Protein AF-A0A4R0XX39-F1 (afdb_monomer)

Mean predicted aligned error: 4.44 Å

Solvent-accessible surface area (backbone atoms only — not comparable to full-atom values): 5176 Å² total; per-residue (Å²): 86,64,40,38,46,46,78,50,72,50,103,90,46,65,39,35,40,40,34,41,96,90,51,72,48,52,42,38,95,84,37,86,47,60,42,76,66,38,49,50,52,51,52,52,53,52,57,75,70,50,61,91,85,60,59,57,45,80,48,65,70,86,83,62,81,49,69,66,58,51,51,53,54,49,55,54,47,54,50,35,50,55,55,53,74,75,101

Secondary structure (DSSP, 8-state):
-EEEEEEEEETTEEEEEEEETTEEEEESTT-SSSSHHHHHHHHHHHHHHS-TTPPPEEEE-TT---HHHHHHHHHHHHHHHHHHHT-

Structure (mmCIF, N/CA/C/O backbone):
data_AF-A0A4R0XX39-F1
#
_entry.id   AF-A0A4R0XX39-F1
#
loop_
_atom_site.group_PDB
_atom_site.id
_atom_site.type_symbol
_atom_site.label_atom_id
_atom_site.label_alt_id
_atom_site.label_comp_id
_atom_site.label_asym_id
_atom_site.label_entity_id
_atom_site.label_seq_id
_atom_site.pdbx_PDB_ins_code
_atom_site.Cartn_x
_atom_site.Cartn_y
_atom_site.Cartn_z
_atom_site.occupancy
_atom_site.B_iso_or_equiv
_atom_site.auth_seq_id
_atom_site.auth_comp_id
_atom_site.auth_asym_id
_atom_site.auth_atom_id
_atom_site.pdbx_PDB_model_num
ATOM 1 N N . MET A 1 1 ? -9.188 -5.365 8.587 1.00 86.88 1 MET A N 1
ATOM 2 C CA . MET A 1 1 ? -9.047 -4.801 7.222 1.00 86.88 1 MET A CA 1
ATOM 3 C C . MET A 1 1 ? -7.743 -5.227 6.545 1.00 86.88 1 MET A C 1
ATOM 5 O O . MET A 1 1 ? -6.782 -5.444 7.267 1.00 86.88 1 MET A O 1
ATOM 9 N N . THR A 1 2 ? -7.674 -5.335 5.206 1.00 91.56 2 THR A N 1
ATOM 10 C CA . THR A 1 2 ? -6.476 -5.853 4.496 1.00 91.56 2 THR A CA 1
ATOM 11 C C . THR A 1 2 ? -5.956 -4.895 3.421 1.00 91.56 2 THR A C 1
ATOM 13 O O . THR A 1 2 ? -6.708 -4.519 2.520 1.00 91.56 2 THR A O 1
ATOM 16 N N . ILE A 1 3 ? -4.665 -4.558 3.489 1.00 93.31 3 ILE A N 1
ATOM 17 C CA . ILE A 1 3 ? -3.902 -3.889 2.425 1.00 93.31 3 ILE A CA 1
ATOM 18 C C . ILE A 1 3 ? -3.227 -4.963 1.577 1.00 93.31 3 ILE A C 1
ATOM 20 O O . ILE A 1 3 ? -2.561 -5.832 2.128 1.00 93.31 3 ILE A O 1
ATOM 24 N N . LYS A 1 4 ? -3.362 -4.898 0.253 1.00 95.44 4 LYS A N 1
ATOM 25 C CA . LYS A 1 4 ? -2.691 -5.818 -0.675 1.00 95.44 4 LYS A CA 1
ATOM 26 C 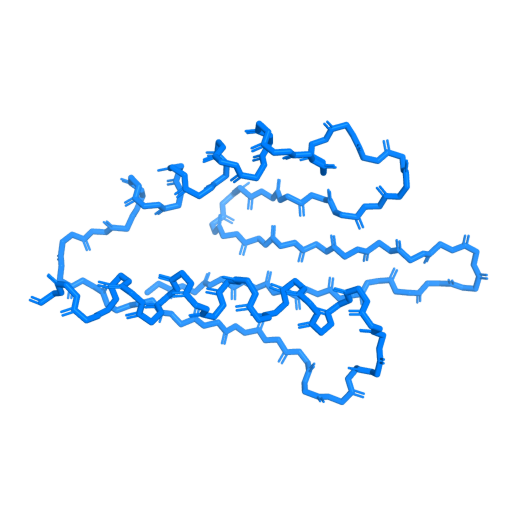C . LYS A 1 4 ? -1.612 -5.093 -1.459 1.00 95.44 4 LYS A C 1
ATOM 28 O O . LYS A 1 4 ? -1.924 -4.091 -2.105 1.00 95.44 4 LYS A O 1
ATOM 33 N N . ILE A 1 5 ? -0.391 -5.615 -1.450 1.00 95.06 5 ILE A N 1
ATOM 34 C CA . ILE A 1 5 ? 0.760 -5.049 -2.159 1.00 95.06 5 ILE A CA 1
ATOM 35 C C . ILE A 1 5 ? 1.240 -6.078 -3.179 1.00 95.06 5 ILE A C 1
ATOM 37 O O . ILE A 1 5 ? 1.809 -7.101 -2.818 1.00 95.06 5 ILE A O 1
ATOM 41 N N . ASN A 1 6 ? 1.021 -5.812 -4.464 1.00 93.69 6 ASN A N 1
ATOM 42 C CA . ASN A 1 6 ? 1.386 -6.735 -5.539 1.00 93.69 6 ASN A CA 1
ATOM 43 C C . ASN A 1 6 ? 2.425 -6.097 -6.451 1.00 93.69 6 ASN A C 1
ATOM 45 O O . ASN A 1 6 ? 2.238 -4.959 -6.875 1.00 93.69 6 ASN A O 1
ATOM 49 N N . ASN A 1 7 ? 3.473 -6.839 -6.799 1.00 90.00 7 ASN A N 1
ATOM 50 C CA . ASN A 1 7 ? 4.388 -6.447 -7.860 1.00 90.00 7 ASN A CA 1
ATOM 51 C C . ASN A 1 7 ? 3.955 -7.100 -9.176 1.00 90.00 7 ASN A C 1
ATOM 53 O O . ASN A 1 7 ? 3.857 -8.322 -9.283 1.00 90.00 7 ASN A O 1
ATOM 57 N N . LYS A 1 8 ? 3.695 -6.286 -10.192 1.00 83.94 8 LYS A N 1
ATOM 58 C CA . LYS A 1 8 ? 3.577 -6.723 -11.579 1.00 83.94 8 LYS A CA 1
ATOM 59 C C . LYS A 1 8 ? 4.856 -6.321 -12.294 1.00 83.94 8 LYS A C 1
ATOM 61 O O . LYS A 1 8 ? 4.929 -5.290 -12.960 1.00 83.94 8 LYS A O 1
ATOM 66 N N . SER A 1 9 ? 5.872 -7.158 -12.129 1.00 69.12 9 SER A N 1
ATOM 67 C CA . SER A 1 9 ? 7.111 -7.047 -12.885 1.00 69.12 9 SER A CA 1
ATOM 68 C C . SER A 1 9 ? 6.947 -7.767 -14.223 1.00 69.12 9 SER A C 1
ATOM 70 O O . SER A 1 9 ? 6.694 -8.970 -14.280 1.00 69.12 9 SER A O 1
ATOM 72 N N . THR A 1 10 ? 7.041 -7.014 -15.311 1.00 65.88 10 THR A N 1
ATOM 73 C CA . THR A 1 10 ? 7.207 -7.535 -16.674 1.00 65.88 10 THR A CA 1
ATOM 74 C C . THR A 1 10 ? 8.593 -7.140 -17.172 1.00 65.88 10 THR A C 1
ATOM 76 O O . THR A 1 10 ? 9.181 -6.198 -16.645 1.00 65.88 10 THR A O 1
ATOM 79 N N . GLU A 1 11 ? 9.113 -7.819 -18.201 1.00 60.94 11 GLU A N 1
ATOM 80 C CA . GLU A 1 11 ? 10.453 -7.552 -18.764 1.00 60.94 11 GLU A CA 1
ATOM 81 C C . GLU A 1 11 ? 10.697 -6.072 -19.134 1.00 60.94 11 GLU A C 1
ATOM 83 O O . GLU A 1 11 ? 11.846 -5.643 -19.204 1.00 60.94 11 GLU A O 1
ATOM 88 N N . GLU A 1 12 ? 9.639 -5.274 -19.318 1.00 59.97 12 GLU A N 1
ATOM 89 C CA . GLU A 1 12 ? 9.723 -3.863 -19.708 1.00 59.97 12 GLU A CA 1
ATOM 90 C C . GLU A 1 12 ? 9.252 -2.869 -18.631 1.00 59.97 12 GLU A C 1
ATOM 92 O O . GLU A 1 12 ? 9.511 -1.671 -18.766 1.00 59.97 12 GLU A O 1
ATOM 97 N N . LYS A 1 13 ? 8.551 -3.312 -17.575 1.00 66.62 13 LYS A N 1
ATOM 98 C CA . LYS A 1 13 ? 7.975 -2.421 -16.548 1.00 66.62 13 LYS A CA 1
ATOM 99 C C . LYS A 1 13 ? 7.866 -3.093 -15.186 1.00 66.62 13 LYS A C 1
ATOM 101 O O . LYS A 1 13 ? 7.321 -4.189 -15.078 1.00 66.62 13 LYS A O 1
ATOM 106 N N . ASN A 1 14 ? 8.298 -2.371 -14.153 1.00 75.38 14 ASN A N 1
ATOM 107 C CA . ASN A 1 14 ? 8.006 -2.679 -12.756 1.00 75.38 14 ASN A CA 1
ATOM 108 C C . ASN A 1 14 ? 6.868 -1.778 -12.279 1.00 75.38 14 ASN A C 1
ATOM 110 O O . ASN A 1 14 ? 7.057 -0.571 -12.126 1.00 75.38 14 ASN A O 1
ATOM 114 N N . GLU A 1 15 ? 5.698 -2.366 -12.067 1.00 89.31 15 GLU A N 1
ATOM 115 C CA . GLU A 1 15 ? 4.528 -1.680 -11.528 1.00 89.31 15 GLU A CA 1
ATOM 116 C C . GLU A 1 15 ? 4.142 -2.341 -10.206 1.00 89.31 15 GLU A C 1
ATOM 118 O O . GLU A 1 15 ? 3.788 -3.520 -10.170 1.00 89.31 15 GLU A O 1
ATOM 123 N N . ILE A 1 16 ? 4.201 -1.591 -9.109 1.00 92.50 16 ILE A N 1
ATOM 124 C CA . ILE A 1 16 ? 3.760 -2.075 -7.802 1.00 92.50 16 ILE A CA 1
ATOM 125 C C . ILE A 1 16 ? 2.403 -1.444 -7.501 1.00 92.50 16 ILE A C 1
ATOM 127 O O . ILE A 1 16 ? 2.236 -0.229 -7.568 1.00 92.50 16 ILE A O 1
ATOM 131 N N . LEU A 1 17 ? 1.424 -2.272 -7.157 1.00 94.19 17 LEU A N 1
ATOM 132 C CA . LEU A 1 17 ? 0.067 -1.847 -6.838 1.00 94.19 17 LEU A CA 1
ATOM 133 C C . LEU A 1 17 ? -0.205 -2.075 -5.358 1.00 94.19 17 LEU 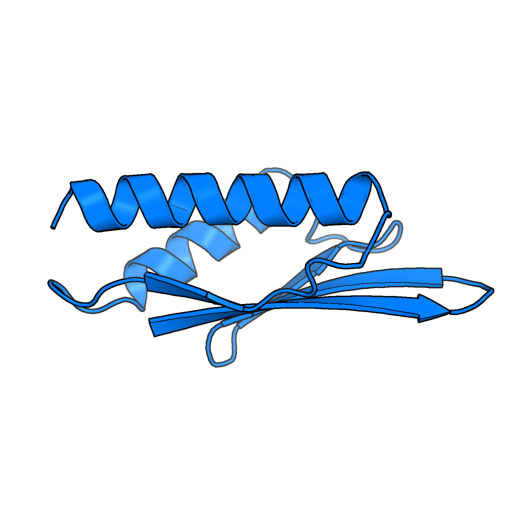A C 1
ATOM 135 O O . LEU A 1 17 ? -0.248 -3.219 -4.897 1.00 94.19 17 LEU A O 1
ATOM 139 N N . VAL A 1 18 ? -0.447 -0.985 -4.634 1.00 94.44 18 VAL A N 1
ATOM 140 C CA . VAL A 1 18 ? -0.949 -1.023 -3.259 1.00 94.44 18 VAL A CA 1
ATOM 141 C C . VAL A 1 18 ? -2.446 -0.772 -3.304 1.00 94.44 18 VAL A C 1
ATOM 143 O O . VAL A 1 18 ? -2.893 0.253 -3.807 1.00 94.44 18 VAL A O 1
ATOM 146 N N . SER A 1 19 ? -3.244 -1.703 -2.798 1.00 93.62 19 SER A N 1
ATOM 147 C CA . SER A 1 19 ? -4.701 -1.621 -2.889 1.00 93.62 19 SER A CA 1
ATOM 148 C C . SER 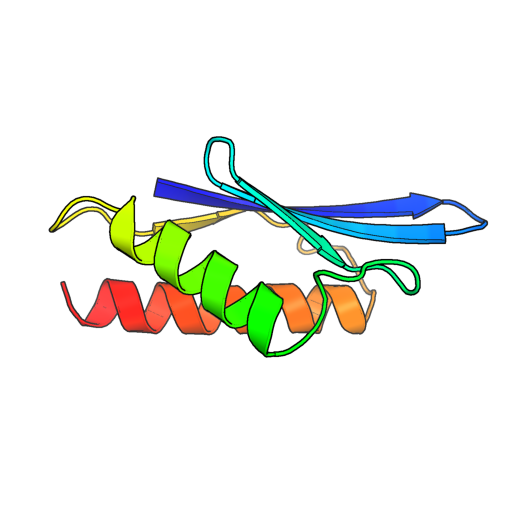A 1 19 ? -5.386 -1.920 -1.569 1.00 93.62 19 SER A C 1
ATOM 150 O O . SER A 1 19 ? -4.938 -2.747 -0.773 1.00 93.62 19 SER A O 1
ATOM 152 N N . PHE A 1 20 ? -6.502 -1.235 -1.357 1.00 89.81 20 PHE A N 1
ATOM 153 C CA . PHE A 1 20 ? -7.358 -1.381 -0.193 1.00 89.81 20 PHE A CA 1
ATOM 154 C C . PHE A 1 20 ? -8.799 -1.065 -0.605 1.00 89.81 20 PHE A C 1
ATOM 156 O O . PHE A 1 20 ? -9.105 0.032 -1.073 1.00 89.81 20 PHE A O 1
ATOM 163 N N . GLY A 1 21 ? -9.710 -2.030 -0.461 1.00 87.06 21 GLY A N 1
ATOM 164 C CA . GLY A 1 21 ? -11.086 -1.866 -0.934 1.00 87.06 21 GLY A CA 1
ATOM 165 C C . GLY A 1 21 ? -11.140 -1.509 -2.428 1.00 87.06 21 GLY A C 1
ATOM 166 O O . GLY A 1 21 ? -10.818 -2.341 -3.271 1.00 87.06 21 GLY A O 1
ATOM 167 N N . LYS A 1 22 ? -11.574 -0.281 -2.746 1.00 87.50 22 LYS A N 1
ATOM 168 C CA . LYS A 1 22 ? -11.614 0.270 -4.118 1.00 87.50 22 LYS A CA 1
ATOM 169 C C . LYS A 1 22 ? -10.463 1.232 -4.430 1.00 87.50 22 LYS A C 1
ATOM 171 O O . LYS A 1 22 ? -10.327 1.645 -5.576 1.00 87.50 22 LYS A O 1
ATOM 176 N N . GLU A 1 23 ? -9.685 1.616 -3.425 1.00 90.56 23 GLU A N 1
ATOM 177 C CA . GLU A 1 23 ? -8.573 2.545 -3.581 1.00 90.56 23 GLU A CA 1
ATOM 178 C C . GLU A 1 23 ? -7.331 1.781 -4.036 1.00 90.56 23 GLU A C 1
ATOM 180 O O . GLU A 1 23 ? -7.040 0.684 -3.547 1.00 90.56 23 GLU A O 1
ATOM 185 N N . VAL A 1 24 ? -6.593 2.377 -4.969 1.00 92.44 24 VAL A N 1
ATOM 186 C CA . VAL A 1 24 ? -5.354 1.825 -5.514 1.00 92.44 24 VAL A CA 1
ATOM 187 C C . VAL A 1 24 ? -4.336 2.953 -5.613 1.00 92.44 24 VAL A C 1
ATOM 189 O O . VAL A 1 24 ? -4.656 4.030 -6.111 1.00 92.44 24 VAL A O 1
ATOM 192 N N . LEU A 1 25 ? -3.126 2.697 -5.132 1.00 93.50 25 LEU A N 1
ATOM 193 C CA . LEU A 1 25 ? -1.944 3.515 -5.346 1.00 93.50 25 LEU A CA 1
ATOM 194 C C . LEU A 1 25 ? -1.005 2.743 -6.274 1.00 93.50 25 LEU A C 1
ATOM 196 O O . LEU A 1 25 ? -0.523 1.662 -5.925 1.00 93.50 25 LEU A O 1
ATOM 200 N N . GLU A 1 26 ? -0.762 3.305 -7.455 1.00 94.00 26 GLU A N 1
ATOM 201 C CA . GLU A 1 26 ? 0.219 2.788 -8.404 1.00 94.00 26 GLU A CA 1
ATOM 202 C C . GLU A 1 26 ? 1.596 3.380 -8.102 1.00 94.00 26 GLU A C 1
ATOM 204 O O . GLU A 1 26 ? 1.765 4.599 -8.015 1.00 94.00 26 GLU A O 1
ATOM 209 N N . VAL A 1 27 ? 2.589 2.508 -7.974 1.00 91.31 27 VAL A N 1
ATOM 210 C CA . VAL A 1 27 ? 3.999 2.848 -7.813 1.00 91.31 27 VAL A CA 1
ATOM 211 C C . VAL A 1 27 ? 4.728 2.405 -9.074 1.00 91.31 27 VAL A C 1
ATOM 213 O O . VAL A 1 27 ? 5.008 1.224 -9.282 1.00 91.31 27 VAL A O 1
ATOM 216 N N . SER A 1 28 ? 5.010 3.379 -9.931 1.00 89.38 28 SER A N 1
ATOM 217 C CA . SER A 1 28 ? 5.719 3.211 -11.197 1.00 89.38 28 SER A CA 1
ATOM 218 C C . SER A 1 28 ? 6.442 4.512 -11.548 1.00 89.38 28 SER A C 1
ATOM 220 O O . SER A 1 28 ? 6.128 5.572 -11.003 1.00 89.38 28 SER A O 1
ATOM 222 N N . GLU A 1 29 ? 7.398 4.464 -12.476 1.00 84.81 29 GLU A N 1
ATOM 223 C CA . GLU A 1 29 ? 8.106 5.670 -12.942 1.00 84.81 29 GLU A CA 1
ATOM 224 C C . GLU A 1 29 ? 7.175 6.690 -13.616 1.00 84.81 29 GLU A C 1
ATOM 226 O O . GLU A 1 29 ? 7.467 7.884 -13.648 1.00 84.81 29 GLU A O 1
ATOM 231 N N . THR A 1 30 ? 6.049 6.224 -14.157 1.00 86.94 30 THR A N 1
ATOM 232 C CA . THR A 1 30 ? 5.047 7.058 -14.830 1.00 86.94 30 THR A CA 1
ATOM 233 C C . THR A 1 30 ? 3.910 7.499 -13.912 1.00 86.94 30 THR A C 1
ATOM 235 O O . THR A 1 30 ? 3.079 8.308 -14.330 1.00 86.94 30 THR A O 1
ATOM 238 N N . SER A 1 31 ? 3.853 6.981 -12.683 1.00 87.81 31 SER A N 1
ATOM 239 C CA . SER A 1 31 ? 2.786 7.295 -11.739 1.00 87.81 31 SER A CA 1
ATOM 240 C C . SER A 1 31 ? 2.896 8.739 -11.256 1.00 87.81 31 SER A C 1
ATOM 242 O O . SER A 1 31 ? 3.909 9.161 -10.698 1.00 87.81 31 SER A O 1
ATOM 244 N N . GLN A 1 32 ? 1.815 9.500 -11.430 1.00 88.25 32 GLN A N 1
ATOM 245 C CA . GLN A 1 32 ? 1.694 10.837 -10.843 1.00 88.25 32 GLN A CA 1
ATOM 246 C C . GLN A 1 32 ? 1.304 10.791 -9.362 1.00 88.25 32 GLN A C 1
ATOM 248 O O . GLN A 1 32 ? 1.489 11.786 -8.664 1.00 88.25 32 GLN A O 1
ATOM 253 N N . ASP A 1 33 ? 0.808 9.651 -8.879 1.00 87.06 33 ASP A N 1
ATOM 254 C CA . ASP A 1 33 ? 0.360 9.468 -7.497 1.00 87.06 33 ASP A CA 1
ATOM 255 C C . ASP A 1 33 ? 1.487 8.962 -6.579 1.00 87.06 33 ASP A C 1
ATOM 257 O O . ASP A 1 33 ? 1.401 9.090 -5.356 1.00 87.06 33 ASP A O 1
ATOM 261 N N . TRP A 1 34 ? 2.591 8.458 -7.143 1.00 90.00 34 TRP A N 1
ATOM 262 C CA . TRP A 1 34 ? 3.784 8.055 -6.393 1.00 90.00 34 TRP A CA 1
ATOM 263 C C . TRP A 1 34 ? 4.661 9.257 -6.001 1.00 90.00 34 TRP A C 1
ATOM 265 O O . TRP A 1 34 ? 5.772 9.470 -6.486 1.00 90.00 34 TRP A O 1
ATOM 275 N N . ASN A 1 35 ? 4.134 10.087 -5.105 1.00 89.00 35 ASN A N 1
ATOM 276 C CA . ASN A 1 35 ? 4.850 11.182 -4.456 1.00 89.00 35 ASN A CA 1
ATOM 277 C C . ASN A 1 35 ? 4.295 11.417 -3.042 1.00 89.00 35 ASN A C 1
ATOM 279 O O . ASN A 1 35 ? 3.280 10.837 -2.657 1.00 89.00 35 ASN A O 1
ATOM 283 N N . ASN A 1 36 ? 4.924 12.310 -2.273 1.00 88.81 36 ASN A N 1
ATOM 284 C CA . ASN A 1 36 ? 4.523 12.588 -0.887 1.00 88.81 36 ASN A CA 1
ATOM 285 C C . ASN A 1 36 ? 3.031 12.935 -0.738 1.00 88.81 36 ASN A C 1
ATOM 287 O O . ASN A 1 36 ? 2.401 12.529 0.235 1.00 88.81 36 ASN A O 1
ATOM 291 N N . GLN A 1 37 ? 2.451 13.683 -1.682 1.00 92.44 37 GLN A N 1
ATOM 292 C CA . GLN A 1 37 ? 1.045 14.076 -1.617 1.00 92.44 37 GLN A CA 1
ATOM 293 C C . GLN A 1 37 ? 0.115 12.893 -1.908 1.00 92.44 37 GLN A C 1
ATOM 295 O O . GLN A 1 37 ? -0.851 12.694 -1.173 1.00 92.44 37 GLN A O 1
ATOM 300 N N . GLY A 1 38 ? 0.400 12.101 -2.945 1.00 91.12 38 GLY A N 1
ATOM 301 C CA . GLY A 1 38 ? -0.413 10.935 -3.295 1.00 91.12 38 GLY A CA 1
ATOM 302 C C . GLY A 1 38 ? -0.363 9.840 -2.227 1.00 91.12 38 GLY A C 1
ATOM 303 O O . GLY A 1 38 ? -1.413 9.334 -1.829 1.00 91.12 38 GLY A O 1
ATOM 304 N N . ILE A 1 39 ? 0.821 9.577 -1.662 1.00 90.69 39 ILE A N 1
ATOM 305 C CA . ILE A 1 39 ? 1.002 8.648 -0.535 1.00 90.69 39 ILE A CA 1
ATOM 306 C C . ILE A 1 39 ? 0.187 9.114 0.676 1.00 90.69 39 ILE A C 1
ATOM 308 O O . ILE A 1 39 ? -0.617 8.349 1.204 1.00 90.69 39 ILE A O 1
ATOM 312 N N . ASN A 1 40 ? 0.324 10.380 1.087 1.00 89.62 40 ASN A N 1
ATOM 313 C CA . ASN A 1 40 ? -0.423 10.912 2.230 1.00 89.62 40 ASN A CA 1
ATOM 314 C C . ASN A 1 40 ? -1.938 10.850 2.008 1.00 89.62 40 ASN A C 1
ATOM 316 O O . ASN A 1 40 ? -2.677 10.448 2.904 1.00 89.62 40 ASN A O 1
ATOM 320 N N . ASN A 1 41 ? -2.410 11.198 0.809 1.00 92.50 41 ASN A N 1
ATOM 321 C CA . ASN A 1 41 ? -3.827 11.103 0.468 1.00 92.50 41 ASN A CA 1
ATOM 322 C C . ASN A 1 41 ? -4.337 9.660 0.561 1.00 92.50 41 ASN A C 1
ATOM 324 O O . ASN A 1 41 ? -5.433 9.431 1.075 1.00 92.50 41 ASN A O 1
ATOM 328 N N . PHE A 1 42 ? -3.553 8.690 0.085 1.00 93.12 42 PHE A N 1
ATOM 329 C CA . PHE A 1 42 ? -3.898 7.275 0.174 1.00 93.12 42 PHE A CA 1
ATOM 330 C C . PHE A 1 42 ? -3.974 6.807 1.633 1.00 93.12 42 PHE A C 1
ATOM 332 O O . PHE A 1 42 ? -4.978 6.218 2.027 1.00 93.12 42 PHE A O 1
ATOM 339 N N . LEU A 1 43 ? -2.978 7.145 2.458 1.00 89.38 43 LEU A N 1
ATOM 340 C CA . LEU A 1 43 ? -2.960 6.805 3.885 1.00 89.38 43 LEU A CA 1
ATOM 341 C C . LEU A 1 43 ? -4.138 7.428 4.650 1.00 89.38 43 LEU A C 1
ATOM 343 O O . LEU A 1 43 ? -4.761 6.754 5.466 1.00 89.38 43 LEU A O 1
ATOM 347 N N . ILE A 1 44 ? -4.505 8.679 4.354 1.00 89.31 44 ILE A N 1
ATOM 348 C CA . ILE A 1 44 ? -5.669 9.345 4.963 1.00 89.31 44 ILE A CA 1
ATOM 349 C C . ILE A 1 44 ? -6.970 8.626 4.600 1.00 89.31 44 ILE A C 1
ATOM 351 O O . ILE A 1 44 ? -7.805 8.390 5.476 1.00 89.31 44 ILE A O 1
ATOM 355 N N . LYS A 1 45 ? -7.164 8.275 3.321 1.00 90.44 45 LYS A N 1
ATOM 356 C CA . LYS A 1 45 ? -8.342 7.511 2.878 1.00 90.44 45 LYS A CA 1
ATOM 357 C C . LYS A 1 45 ? -8.416 6.162 3.580 1.00 90.44 45 LYS A C 1
ATOM 359 O O . LYS A 1 45 ? -9.490 5.753 4.008 1.00 90.44 45 LYS A O 1
ATOM 364 N N . LEU A 1 46 ? -7.272 5.505 3.714 1.00 89.00 46 LEU A N 1
ATOM 365 C CA . LEU A 1 46 ? -7.147 4.203 4.339 1.00 89.00 46 LEU A CA 1
ATOM 366 C C . LEU A 1 46 ? -7.485 4.270 5.836 1.00 89.00 46 LEU A C 1
ATOM 368 O O . LEU A 1 46 ? -8.335 3.511 6.299 1.00 89.00 46 LEU A O 1
ATOM 372 N N . ALA A 1 47 ? -6.931 5.242 6.565 1.00 84.19 47 ALA A N 1
ATOM 373 C CA . ALA A 1 47 ? -7.277 5.504 7.963 1.00 84.19 47 ALA A CA 1
ATOM 374 C C . ALA A 1 47 ? -8.770 5.839 8.136 1.00 84.19 47 ALA A C 1
ATOM 376 O O . ALA A 1 47 ? -9.433 5.276 8.997 1.00 84.19 47 ALA A O 1
ATOM 377 N N . SER A 1 48 ? -9.322 6.700 7.273 1.00 86.19 48 SER A N 1
ATOM 378 C CA . SER A 1 48 ? -10.732 7.129 7.340 1.00 86.19 48 SER A CA 1
ATOM 379 C C . SER A 1 48 ? -11.727 6.007 7.035 1.00 86.19 48 SER A C 1
ATOM 381 O O . SER A 1 48 ? -12.879 6.064 7.456 1.00 86.19 48 SER A O 1
ATOM 383 N N . ALA A 1 49 ?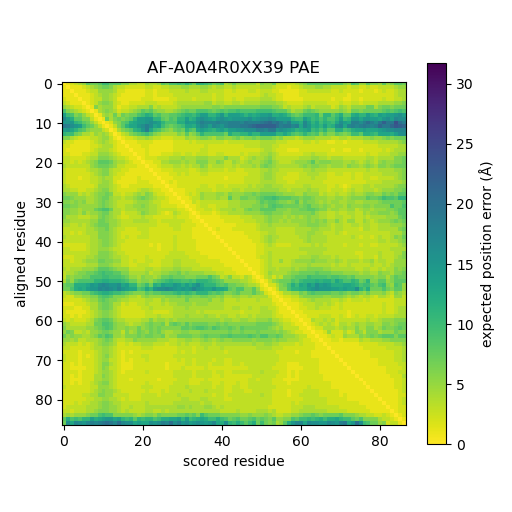 -11.308 5.014 6.252 1.00 85.44 49 ALA A N 1
ATOM 384 C CA . ALA A 1 49 ? -12.127 3.869 5.882 1.00 85.44 49 ALA A CA 1
ATOM 385 C C . ALA A 1 49 ? -12.007 2.698 6.867 1.00 85.44 49 ALA A C 1
ATOM 387 O O . ALA A 1 49 ? -12.781 1.749 6.746 1.00 85.44 49 ALA A O 1
ATOM 388 N N . THR A 1 50 ? -11.063 2.752 7.812 1.00 82.44 50 THR A N 1
ATOM 389 C CA . THR A 1 50 ? -10.860 1.696 8.809 1.00 82.44 50 THR A CA 1
ATOM 390 C C . THR A 1 50 ? -11.725 1.981 10.040 1.00 82.44 50 THR A C 1
ATOM 392 O O . THR A 1 50 ? -11.517 3.007 10.687 1.00 82.44 50 THR A O 1
ATOM 395 N N . PRO A 1 51 ? -12.722 1.131 10.360 1.00 77.31 51 PRO A N 1
ATOM 396 C CA . PRO A 1 51 ? -13.580 1.335 11.525 1.00 77.31 51 PRO A CA 1
ATOM 397 C C . PRO A 1 51 ? -12.797 1.284 12.842 1.00 77.31 51 PRO A C 1
ATOM 399 O O . PRO A 1 51 ? -11.863 0.494 12.979 1.00 77.31 51 PRO A O 1
ATOM 402 N N . ASP A 1 52 ? -13.235 2.059 13.839 1.00 75.50 52 ASP A N 1
ATOM 403 C CA . ASP A 1 52 ? -12.672 2.005 15.191 1.00 75.50 52 ASP A CA 1
ATOM 404 C C . ASP A 1 52 ? -12.658 0.556 15.716 1.00 75.50 52 ASP A C 1
ATOM 406 O O . ASP A 1 52 ? -13.684 -0.133 15.687 1.00 75.50 52 ASP A O 1
ATOM 410 N N . LYS A 1 53 ? -11.513 0.123 16.267 1.00 74.06 53 LYS A N 1
ATOM 411 C CA . LYS A 1 53 ? -11.272 -1.215 16.856 1.00 74.06 53 LYS A CA 1
ATOM 412 C C . LYS A 1 53 ? -11.122 -2.376 15.866 1.00 74.06 53 LYS A C 1
ATOM 414 O O . LYS A 1 53 ? -11.089 -3.527 16.305 1.00 74.06 53 LYS A O 1
ATOM 419 N N . GLU A 1 54 ? -11.005 -2.122 14.564 1.00 83.12 54 GLU A N 1
ATOM 420 C CA . GLU A 1 54 ? -10.582 -3.154 13.612 1.00 83.12 54 GLU A CA 1
ATOM 421 C C . GLU A 1 54 ? -9.069 -3.158 13.415 1.00 83.12 54 GLU A C 1
ATOM 423 O O . GLU A 1 54 ? -8.466 -2.125 13.155 1.00 83.12 54 GLU A O 1
ATOM 428 N N . THR A 1 55 ? -8.454 -4.341 13.447 1.00 85.62 55 THR A N 1
ATOM 429 C CA . THR A 1 55 ? -7.034 -4.478 13.122 1.00 85.62 55 THR A CA 1
ATOM 430 C 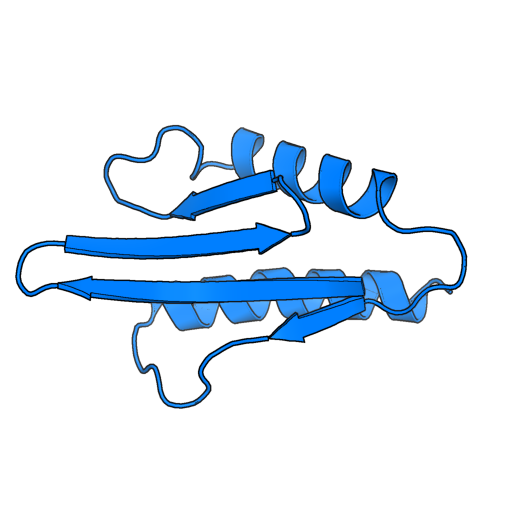C . THR A 1 55 ? -6.790 -4.408 11.620 1.00 85.62 55 THR A C 1
ATOM 432 O O . THR A 1 55 ? -7.581 -4.882 10.789 1.00 85.62 55 THR A O 1
ATOM 435 N N . MET A 1 56 ? -5.644 -3.847 11.261 1.00 89.94 56 MET A N 1
ATOM 436 C CA . MET A 1 56 ? -5.156 -3.783 9.894 1.00 89.94 56 MET A CA 1
ATOM 437 C C . MET A 1 56 ? -4.091 -4.847 9.653 1.00 89.94 56 MET A C 1
ATOM 439 O O . MET A 1 56 ? -3.188 -5.018 10.469 1.00 89.94 56 MET A O 1
ATOM 443 N N . VAL A 1 57 ? -4.194 -5.552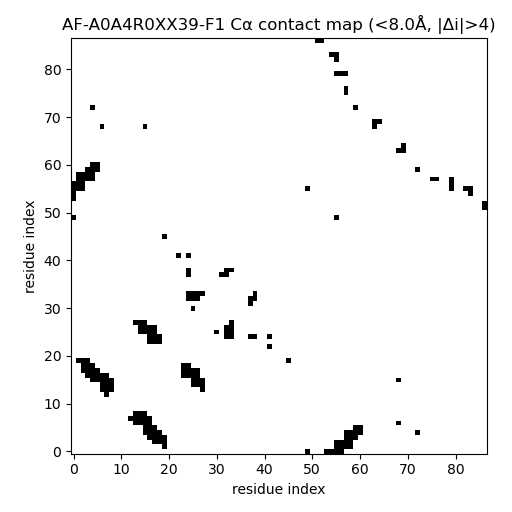 8.527 1.00 92.50 57 VAL A N 1
ATOM 444 C CA . VAL A 1 57 ? -3.213 -6.552 8.086 1.00 92.50 57 VAL A CA 1
ATOM 445 C C . VAL A 1 57 ? -2.722 -6.237 6.678 1.00 92.50 57 VAL A C 1
ATOM 447 O O . VAL A 1 57 ? -3.457 -5.667 5.867 1.00 92.50 57 VAL A O 1
ATOM 450 N N . ILE A 1 58 ? -1.488 -6.635 6.383 1.00 94.69 58 ILE A N 1
ATOM 451 C CA . ILE A 1 58 ? -0.879 -6.521 5.057 1.00 94.69 58 ILE A CA 1
ATOM 452 C C . ILE A 1 58 ? -0.766 -7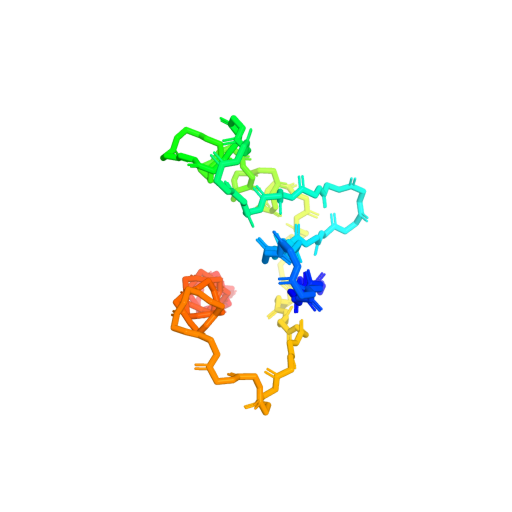.904 4.408 1.00 94.69 58 ILE A C 1
ATOM 454 O O . ILE A 1 58 ? -0.450 -8.885 5.075 1.00 94.69 58 ILE A O 1
ATOM 458 N N . ASP A 1 59 ? -1.041 -7.963 3.113 1.00 96.06 59 ASP A N 1
ATOM 459 C CA . ASP A 1 59 ? -0.922 -9.134 2.244 1.00 96.06 59 ASP A CA 1
ATOM 460 C C . ASP A 1 59 ? 0.077 -8.780 1.134 1.00 96.06 59 ASP A C 1
ATOM 462 O O . ASP A 1 59 ? -0.152 -7.841 0.360 1.00 96.06 59 ASP A O 1
ATOM 466 N N . TYR A 1 60 ? 1.226 -9.452 1.131 1.00 94.38 60 TYR A N 1
ATOM 467 C CA . TYR A 1 60 ? 2.366 -9.182 0.256 1.00 94.38 60 TYR A CA 1
ATOM 468 C C . TYR A 1 60 ? 3.128 -10.483 -0.033 1.00 94.38 60 TYR A C 1
ATOM 470 O O . TYR A 1 60 ? 2.996 -11.460 0.703 1.00 94.38 60 TYR A O 1
ATOM 478 N N . ASP A 1 61 ? 3.923 -10.488 -1.101 1.00 91.62 61 ASP A N 1
ATOM 479 C CA . ASP A 1 61 ? 4.792 -11.609 -1.458 1.00 91.62 61 ASP A CA 1
ATOM 480 C C . ASP A 1 61 ? 6.141 -11.477 -0.732 1.00 91.62 61 ASP A C 1
ATOM 482 O O . ASP A 1 61 ? 6.878 -10.514 -0.947 1.00 91.62 61 ASP A O 1
ATOM 486 N N . GLU A 1 62 ? 6.463 -12.415 0.162 1.00 87.88 62 GLU A N 1
ATOM 487 C CA . GLU A 1 62 ? 7.719 -12.385 0.926 1.00 87.88 62 GLU A CA 1
ATOM 488 C C . GLU A 1 62 ? 8.946 -12.769 0.084 1.00 87.88 62 GLU A C 1
ATOM 490 O O . GLU A 1 62 ? 10.073 -12.470 0.487 1.00 87.88 62 GLU A O 1
ATOM 495 N N . GLU A 1 63 ? 8.747 -13.422 -1.067 1.00 88.94 63 GLU A N 1
ATOM 496 C CA . GLU A 1 63 ? 9.828 -13.902 -1.936 1.00 88.94 63 GLU A CA 1
ATOM 497 C C . GLU A 1 63 ? 10.325 -12.829 -2.924 1.00 88.94 63 GLU A C 1
ATOM 499 O O . GLU A 1 63 ? 11.366 -13.010 -3.561 1.00 88.94 63 GLU A O 1
ATOM 504 N N . ASP A 1 64 ? 9.628 -11.694 -3.048 1.00 85.31 64 A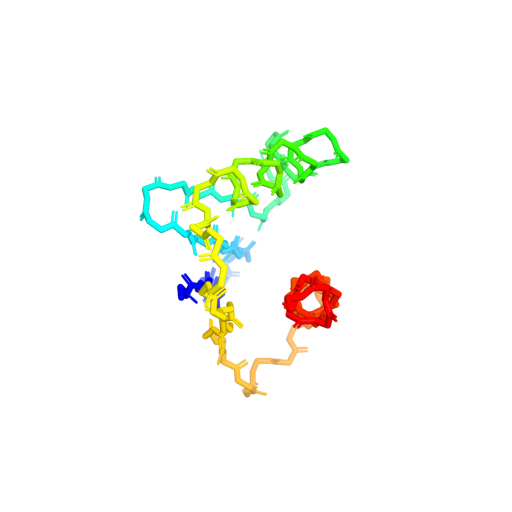SP A N 1
ATOM 505 C CA . ASP A 1 64 ? 10.015 -10.625 -3.969 1.00 85.31 64 ASP A CA 1
ATOM 506 C C . ASP A 1 64 ? 11.258 -9.863 -3.466 1.00 85.31 64 ASP A C 1
ATOM 508 O O . ASP A 1 64 ? 11.269 -9.203 -2.422 1.00 85.31 64 ASP A O 1
ATOM 512 N N . GLU A 1 65 ? 12.335 -9.938 -4.249 1.00 85.44 65 GLU A N 1
ATOM 513 C CA . GLU A 1 65 ? 13.641 -9.348 -3.949 1.00 85.44 65 GLU A CA 1
ATOM 514 C C . GLU A 1 65 ? 13.785 -7.868 -4.366 1.00 85.44 65 GLU A C 1
ATOM 516 O O . GLU A 1 65 ? 14.810 -7.241 -4.078 1.00 85.44 65 GLU A O 1
ATOM 521 N N . ASN A 1 66 ? 12.791 -7.267 -5.028 1.00 89.31 66 ASN A N 1
ATOM 522 C CA . ASN A 1 66 ? 12.884 -5.902 -5.542 1.00 89.31 66 ASN A CA 1
ATOM 523 C C . ASN A 1 66 ? 13.007 -4.870 -4.404 1.00 89.31 66 ASN A C 1
ATOM 525 O O . ASN A 1 66 ? 12.164 -4.775 -3.514 1.00 89.31 66 ASN A O 1
ATOM 529 N N . ALA A 1 67 ? 14.054 -4.039 -4.453 1.00 89.56 67 ALA A N 1
ATOM 530 C CA . ALA A 1 67 ? 14.349 -3.074 -3.393 1.00 89.56 67 ALA A CA 1
ATOM 531 C C . ALA A 1 67 ? 13.243 -2.022 -3.192 1.00 89.56 67 ALA A C 1
ATOM 533 O O . ALA A 1 67 ? 12.954 -1.650 -2.054 1.00 89.56 67 ALA A O 1
ATOM 534 N N . VAL A 1 68 ? 12.607 -1.560 -4.276 1.00 90.25 68 VAL A N 1
ATOM 535 C CA . VAL A 1 68 ? 11.473 -0.630 -4.190 1.00 90.25 68 VAL A CA 1
ATOM 536 C C . VAL A 1 68 ? 10.288 -1.346 -3.556 1.00 90.25 68 VAL A C 1
ATOM 538 O O . VAL A 1 68 ? 9.724 -0.825 -2.601 1.00 90.25 68 VAL A O 1
ATOM 541 N N . TYR A 1 69 ? 9.966 -2.563 -3.999 1.00 92.25 69 TYR A N 1
ATOM 542 C CA . TYR A 1 69 ? 8.885 -3.363 -3.418 1.00 92.25 69 TYR A CA 1
ATOM 543 C C . TYR A 1 69 ? 9.066 -3.592 -1.914 1.00 92.25 69 TYR A C 1
ATOM 545 O O . TYR A 1 69 ? 8.175 -3.258 -1.133 1.00 92.25 69 TYR A O 1
ATOM 553 N N . LYS A 1 70 ? 10.252 -4.043 -1.487 1.00 92.75 70 LYS A N 1
ATOM 554 C CA . LYS A 1 70 ? 10.597 -4.215 -0.065 1.00 92.75 70 LYS A CA 1
ATOM 555 C C . LYS A 1 70 ? 10.417 -2.917 0.728 1.00 92.75 70 LYS A C 1
ATOM 557 O O . LYS A 1 70 ? 9.905 -2.949 1.845 1.00 92.75 70 LYS A O 1
ATOM 562 N N . HIS A 1 71 ? 10.790 -1.774 0.152 1.00 93.44 71 HIS A N 1
ATOM 563 C CA . HIS A 1 71 ? 10.580 -0.474 0.787 1.00 93.44 71 HIS A CA 1
ATOM 564 C C . HIS A 1 71 ? 9.090 -0.115 0.921 1.00 93.44 71 HIS A C 1
ATOM 566 O O . HIS A 1 71 ? 8.669 0.333 1.987 1.00 93.44 71 HIS A O 1
ATOM 572 N N . ILE A 1 72 ? 8.279 -0.361 -0.117 1.00 93.25 72 ILE A N 1
ATOM 573 C CA . ILE A 1 72 ? 6.822 -0.162 -0.065 1.00 93.25 72 ILE A CA 1
ATOM 574 C C . ILE A 1 72 ? 6.200 -1.031 1.030 1.00 93.25 72 ILE A C 1
ATOM 576 O O . ILE A 1 72 ? 5.446 -0.522 1.858 1.00 93.25 72 ILE A O 1
ATOM 580 N N . VAL A 1 73 ? 6.546 -2.318 1.081 1.00 94.94 73 VAL A N 1
ATOM 581 C CA . VAL A 1 73 ? 6.058 -3.236 2.120 1.00 94.94 73 VAL A CA 1
ATOM 582 C C . VAL A 1 73 ? 6.394 -2.706 3.514 1.00 94.94 73 VAL A C 1
ATO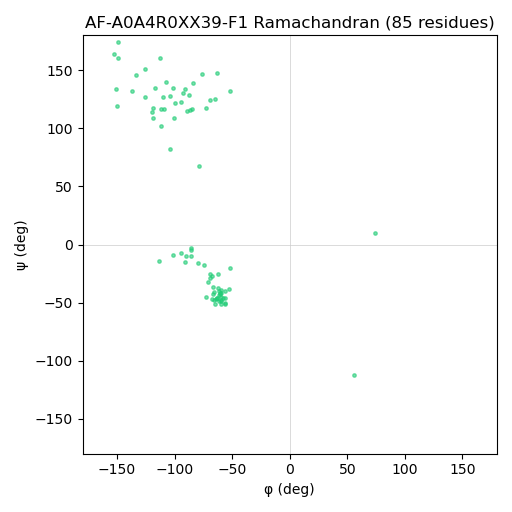M 584 O O . VAL A 1 73 ? 5.515 -2.651 4.372 1.00 94.94 73 VAL A O 1
ATOM 587 N N . GLN A 1 74 ? 7.631 -2.254 3.740 1.00 95.00 74 GLN A N 1
ATOM 588 C CA . GLN A 1 74 ? 8.043 -1.691 5.029 1.00 95.00 74 GLN A CA 1
ATOM 589 C C . GLN A 1 74 ? 7.257 -0.434 5.410 1.00 95.00 74 GLN A C 1
ATOM 591 O O . GLN A 1 74 ? 6.820 -0.330 6.553 1.00 95.00 74 GLN A O 1
ATOM 596 N N . LEU A 1 75 ? 7.040 0.491 4.471 1.00 93.50 75 LEU A N 1
ATOM 597 C CA . LEU A 1 75 ? 6.269 1.713 4.715 1.00 93.50 75 LEU A CA 1
ATOM 598 C C . LEU A 1 75 ? 4.859 1.392 5.228 1.00 93.50 75 LEU A C 1
ATOM 600 O O . LEU A 1 75 ? 4.431 1.920 6.255 1.00 93.50 75 LEU A O 1
ATOM 604 N N . PHE A 1 76 ? 4.144 0.516 4.520 1.00 93.62 76 PHE A N 1
ATOM 605 C CA . PHE A 1 76 ? 2.779 0.155 4.898 1.00 93.62 76 PHE A CA 1
ATOM 606 C C . PHE A 1 76 ? 2.739 -0.702 6.159 1.00 93.62 76 PHE A C 1
ATOM 608 O O . PHE A 1 76 ? 1.821 -0.532 6.953 1.00 93.62 76 PHE A O 1
ATOM 615 N N . LYS A 1 77 ? 3.753 -1.539 6.402 1.00 94.19 77 LYS A N 1
ATOM 616 C CA . LYS A 1 77 ? 3.893 -2.274 7.662 1.00 94.19 77 LYS A CA 1
ATOM 617 C C . LYS A 1 77 ? 4.040 -1.336 8.860 1.00 94.19 77 LYS A C 1
ATOM 619 O O . LYS A 1 77 ? 3.294 -1.466 9.821 1.00 94.19 77 LYS A O 1
ATOM 624 N N . SER A 1 78 ? 4.930 -0.346 8.782 1.00 93.12 78 SER A N 1
ATOM 625 C CA . SER A 1 78 ? 5.086 0.648 9.852 1.00 93.12 78 SER A CA 1
ATOM 626 C C . SER A 1 78 ? 3.793 1.421 10.109 1.00 93.12 78 SER A C 1
ATOM 628 O O . SER A 1 78 ? 3.447 1.665 11.259 1.00 93.12 78 SER A O 1
ATOM 630 N N . PHE A 1 79 ? 3.049 1.762 9.054 1.00 90.56 79 PHE A N 1
ATOM 631 C CA . PHE A 1 79 ? 1.736 2.383 9.204 1.00 90.56 79 PHE A CA 1
ATOM 632 C C . PHE A 1 79 ? 0.727 1.458 9.906 1.00 90.56 79 PHE A C 1
ATOM 634 O O . PHE A 1 79 ? 0.019 1.908 10.806 1.00 90.56 79 PHE A O 1
ATOM 641 N N . THR A 1 80 ? 0.648 0.178 9.517 1.00 91.50 80 THR A N 1
ATOM 642 C CA . THR A 1 80 ? -0.284 -0.771 10.148 1.00 91.50 80 THR A CA 1
ATOM 643 C C . THR A 1 80 ? 0.070 -1.052 11.602 1.00 91.50 80 THR A C 1
ATOM 645 O O . THR A 1 80 ? -0.836 -1.201 12.417 1.00 91.50 80 THR A O 1
ATOM 648 N N . ASP A 1 81 ? 1.363 -1.111 11.924 1.00 92.06 81 ASP A N 1
ATOM 649 C CA . ASP A 1 81 ? 1.852 -1.337 13.285 1.00 92.06 81 ASP A CA 1
ATOM 650 C C . ASP A 1 81 ? 1.463 -0.156 14.188 1.00 92.06 81 ASP A C 1
ATOM 652 O O . ASP A 1 81 ? 0.782 -0.364 15.189 1.00 92.06 81 ASP A O 1
ATOM 656 N N . GLU A 1 82 ? 1.768 1.080 13.774 1.00 90.38 82 GLU A N 1
ATOM 657 C CA . GLU A 1 82 ? 1.383 2.297 14.507 1.00 90.38 82 GLU A CA 1
ATOM 658 C C . GLU A 1 82 ? -0.140 2.384 14.696 1.00 90.38 82 GLU A C 1
ATOM 660 O O . GLU A 1 82 ? -0.624 2.634 15.797 1.00 90.38 82 GLU A O 1
ATOM 665 N N . TYR A 1 83 ? -0.922 2.125 13.642 1.00 86.56 83 TYR A N 1
ATOM 666 C CA . TYR A 1 83 ? -2.382 2.132 13.740 1.00 86.56 83 TYR A CA 1
ATOM 667 C C . TYR A 1 83 ? -2.887 1.108 14.768 1.00 86.56 83 TYR A C 1
ATOM 669 O O . TYR A 1 83 ? -3.691 1.447 15.635 1.00 86.56 83 TYR A O 1
ATOM 677 N N . ASN A 1 84 ? -2.395 -0.132 14.708 1.00 88.69 84 ASN A N 1
ATOM 678 C CA . ASN A 1 84 ? -2.832 -1.208 15.596 1.00 88.69 84 ASN A CA 1
ATOM 679 C C . ASN A 1 84 ? -2.381 -1.012 17.055 1.00 88.69 84 ASN A C 1
ATOM 681 O O . ASN A 1 84 ? -3.077 -1.479 17.953 1.00 88.69 84 ASN A O 1
ATOM 685 N N . GLU A 1 85 ? -1.251 -0.344 17.306 1.00 87.62 85 GLU A N 1
ATOM 686 C CA . GLU A 1 85 ? -0.804 0.008 18.664 1.00 87.62 85 GLU A CA 1
ATOM 687 C C . GLU A 1 85 ? -1.690 1.075 19.324 1.00 87.62 85 GLU A C 1
ATOM 689 O O . GLU A 1 85 ? -1.772 1.138 20.551 1.00 87.62 85 GLU A O 1
ATOM 694 N N . THR A 1 86 ? -2.366 1.906 18.525 1.00 77.31 86 THR A N 1
ATOM 695 C CA . THR A 1 86 ? -3.250 2.975 19.023 1.00 77.31 86 THR A CA 1
ATOM 696 C C . THR A 1 86 ? -4.689 2.535 19.331 1.00 77.31 86 THR A C 1
ATOM 698 O O . THR A 1 86 ? -5.477 3.359 19.805 1.00 77.31 86 THR A O 1
ATOM 701 N N . LEU A 1 87 ? -5.036 1.265 19.080 1.00 67.44 87 LEU A N 1
ATOM 702 C CA . LEU A 1 87 ? -6.353 0.665 19.358 1.00 67.44 87 LEU A CA 1
ATOM 703 C C . LEU A 1 87 ? -6.496 0.179 20.809 1.00 67.44 87 LEU A C 1
ATOM 705 O O . LEU A 1 87 ? -7.613 0.348 21.360 1.00 67.44 87 LEU A O 1
#

Sequence (87 aa):
MTIKINNKSTEEKNEILVSFGKEVLEVSETSQDWNNQGINNFLIKLASATPDKETMVIDYDEEDENAVYKHIVQLFKSFTDEYNETL

Foldseek 3Di:
DEWEWDWPDDPVFTWIWIDDDHDIDIDGPPGPLPDPVNVVVSLVVVVVPDDPPDQYDYHYDPPDPDPVSVVVVVVVVVSRVVVRVVD

Radius of gyration: 13.01 Å; Cα contacts (8 Å, |Δi|>4): 101; chains: 1; bounding box: 28×28×39 Å

Organism: NCBI:txid1937191

pLDDT: mean 87.77, std 7.73, range [59.97, 96.06]

Nearest PDB structures (foldseek):
  7z1z-assembly1_B  TM=3.799E-01  e=1.525E-01  Visna/maedi virus EV1 KV1772
  6rwo-assembly1_D  TM=4.002E-01  e=2.564E-01  Simian immunodeficiency virus
  4y0w-assembly1_B-2  TM=4.098E-01  e=2.834E+00  Pseudomonas aeruginosa PAO579
  2gem-assembly1_A  TM=4.377E-01  e=7.036E+00  Salmonella enterica subsp. enterica serovar Typhimurium
  9asq-assembly1_B  TM=2.304E-01  e=1.142E+00  Homo sapiens